Protein AF-A0AAJ2DPX0-F1 (afdb_monomer)

pLDDT: mean 80.94, std 9.2, range [61.94, 95.69]

Sequence (74 aa):
MLAIELGYPTWDACKADIDTREPACIDRYRLDAGAFNDFEKNWFASEPEALDWQRSHGGYIVRYAGQAVAILKR

Foldseek 3Di:
DVCVVVVHPDPVRVVVVVVPDDVLVCVQVCVVVVPQVQKDKDKAQAPVVVVVVCVPVPADWHDDPRIIMGIGGD

Mean predicted aligned error: 8.26 Å

Structure (mmCIF, N/CA/C/O backbone):
data_AF-A0AAJ2DPX0-F1
#
_entry.id   AF-A0AAJ2DPX0-F1
#
loop_
_atom_site.group_PDB
_atom_site.id
_atom_site.type_symbol
_atom_site.label_atom_id
_atom_site.label_alt_id
_atom_site.label_comp_id
_atom_site.label_asym_id
_atom_site.label_entity_id
_atom_site.label_seq_id
_atom_site.pdbx_PDB_ins_code
_atom_site.Cartn_x
_atom_site.Cartn_y
_atom_site.Cartn_z
_atom_site.occupancy
_atom_site.B_iso_or_equiv
_atom_site.auth_seq_id
_atom_site.auth_comp_id
_atom_site.auth_asym_id
_atom_site.auth_atom_id
_atom_site.pdbx_PDB_model_num
ATOM 1 N N . MET A 1 1 ? -7.458 3.993 22.712 1.00 61.94 1 MET A N 1
ATOM 2 C CA . MET A 1 1 ? -7.181 5.435 22.558 1.00 61.94 1 MET A CA 1
ATOM 3 C C . MET A 1 1 ? -7.629 5.915 21.182 1.00 61.94 1 MET A C 1
ATOM 5 O O . MET A 1 1 ? -8.606 6.641 21.136 1.00 61.94 1 MET A O 1
ATOM 9 N N . LEU A 1 2 ? -7.096 5.358 20.086 1.00 66.19 2 LEU A N 1
ATOM 10 C CA . LEU A 1 2 ? -7.475 5.737 18.714 1.00 66.19 2 LEU A CA 1
ATOM 11 C C . LEU A 1 2 ? -8.981 5.615 18.374 1.00 66.19 2 LEU A C 1
ATOM 13 O O . LEU A 1 2 ? -9.540 6.514 17.765 1.00 66.19 2 LEU A O 1
ATOM 17 N N . ALA A 1 3 ? -9.673 4.542 18.789 1.00 69.50 3 ALA A N 1
ATOM 18 C CA . ALA A 1 3 ? -11.117 4.412 18.522 1.00 69.50 3 ALA A CA 1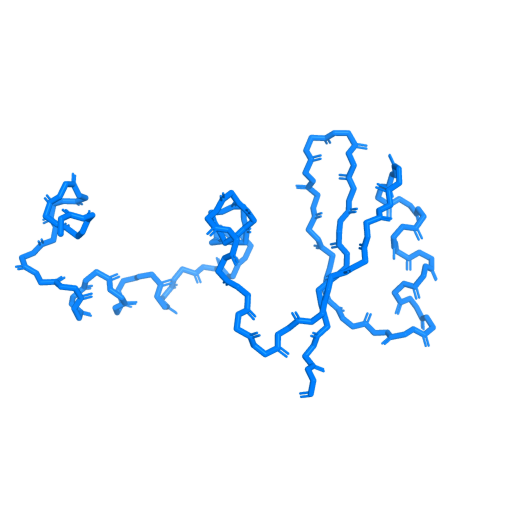
ATOM 19 C C . ALA A 1 3 ? -11.952 5.531 19.166 1.00 69.50 3 ALA A C 1
ATOM 21 O O . ALA A 1 3 ? -12.825 6.084 18.510 1.00 69.50 3 ALA A O 1
ATOM 22 N N . ILE A 1 4 ? -11.649 5.895 20.416 1.00 73.75 4 ILE A N 1
ATOM 23 C CA . ILE A 1 4 ? -12.370 6.959 21.131 1.00 73.75 4 ILE A CA 1
ATOM 24 C C . ILE A 1 4 ? -12.090 8.324 20.491 1.00 73.75 4 ILE A C 1
ATOM 26 O O . ILE A 1 4 ? -13.007 9.123 20.337 1.00 73.75 4 ILE A O 1
ATOM 30 N N . GLU A 1 5 ? -10.854 8.571 20.051 1.00 75.00 5 GLU A N 1
ATOM 31 C CA . GLU A 1 5 ? -10.475 9.790 19.317 1.00 75.00 5 GLU A CA 1
ATOM 32 C C . GLU A 1 5 ? -11.190 9.914 17.963 1.00 75.00 5 GLU A C 1
ATOM 34 O O . GLU A 1 5 ? -11.504 11.018 17.527 1.00 75.00 5 GLU A O 1
ATOM 39 N N . LEU A 1 6 ? -11.506 8.78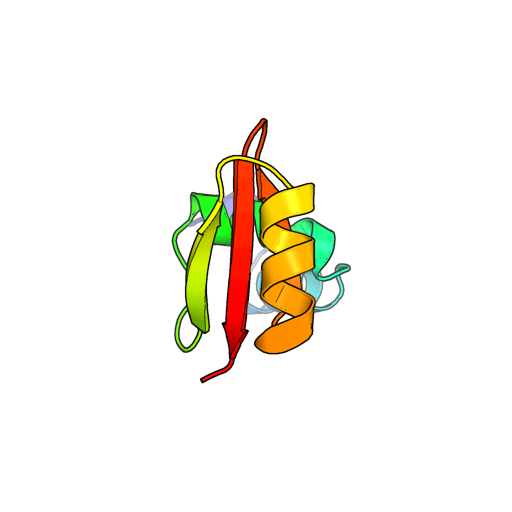4 17.325 1.00 72.75 6 LEU A N 1
ATOM 40 C CA . LEU A 1 6 ? -12.297 8.712 16.093 1.00 72.75 6 LEU A CA 1
ATOM 41 C C . LEU A 1 6 ? -13.819 8.734 16.341 1.00 72.75 6 LEU A C 1
ATOM 43 O O . LEU A 1 6 ? -14.592 8.576 15.400 1.00 72.75 6 LEU A O 1
ATOM 47 N N . GLY A 1 7 ? -14.264 8.925 17.589 1.00 85.56 7 GLY A N 1
ATOM 48 C CA . GLY A 1 7 ? -15.681 8.997 17.963 1.00 85.56 7 GLY A CA 1
ATOM 49 C C . GLY A 1 7 ? -16.362 7.641 18.177 1.00 85.56 7 GLY A C 1
ATOM 50 O O . GLY A 1 7 ? -17.578 7.594 18.360 1.00 85.56 7 GLY A O 1
ATOM 51 N N . TYR A 1 8 ? -15.606 6.541 18.185 1.00 86.38 8 TYR A N 1
ATOM 52 C CA . TYR A 1 8 ? -16.141 5.203 18.421 1.00 86.38 8 TYR A CA 1
ATOM 53 C C . TYR A 1 8 ? -16.122 4.823 19.907 1.00 86.38 8 TYR A C 1
ATOM 55 O O . TYR A 1 8 ? -15.123 5.040 20.597 1.00 86.38 8 TYR A O 1
ATOM 63 N N . PRO A 1 9 ? -17.187 4.168 20.408 1.00 84.56 9 PRO A N 1
ATOM 64 C CA . PRO A 1 9 ? -17.276 3.762 21.811 1.00 84.56 9 PRO A CA 1
ATOM 65 C C . PRO A 1 9 ? -16.328 2.605 22.154 1.00 84.56 9 PRO A C 1
ATOM 67 O O . PRO A 1 9 ? -15.916 2.462 23.302 1.00 84.56 9 PRO A O 1
ATOM 70 N N . THR A 1 10 ? -15.973 1.774 21.169 1.00 85.81 10 THR A N 1
ATOM 71 C CA . THR A 1 10 ? -15.067 0.632 21.331 1.00 85.81 10 THR A CA 1
ATOM 72 C C . THR A 1 10 ? -14.211 0.430 20.085 1.00 85.81 10 THR A C 1
ATOM 74 O O . THR A 1 10 ? -14.537 0.897 18.991 1.00 85.81 10 THR A O 1
ATOM 77 N N . TRP A 1 11 ? -13.107 -0.303 20.248 1.00 77.00 11 TRP A N 1
ATOM 78 C CA . TRP A 1 11 ? -12.277 -0.722 19.121 1.00 77.00 11 TRP A CA 1
ATOM 79 C C . TRP A 1 11 ? -13.029 -1.642 18.153 1.00 77.00 11 TRP A C 1
ATOM 81 O O . TRP A 1 11 ? -12.884 -1.471 16.950 1.00 77.00 11 TRP A O 1
ATOM 91 N N . ASP A 1 12 ? -13.880 -2.547 18.645 1.00 82.19 12 ASP A N 1
ATOM 92 C CA . ASP A 1 12 ? -14.644 -3.461 17.783 1.00 82.19 12 ASP A CA 1
ATOM 93 C C . ASP A 1 12 ? -15.635 -2.724 16.872 1.00 82.19 12 ASP A C 1
ATOM 95 O O . ASP A 1 12 ? -15.747 -3.056 15.695 1.00 82.19 12 ASP A O 1
ATOM 99 N N . ALA A 1 13 ? -16.302 -1.677 17.377 1.00 82.75 13 ALA A N 1
ATOM 100 C CA . ALA A 1 13 ? -17.192 -0.842 16.565 1.00 82.75 13 ALA A CA 1
ATOM 101 C C . ALA A 1 13 ? -16.418 -0.042 15.503 1.00 82.75 13 ALA A C 1
ATOM 103 O O . ALA A 1 13 ? -16.848 0.043 14.356 1.00 82.75 13 ALA A O 1
ATOM 104 N N . CYS A 1 14 ? -15.252 0.496 15.876 1.00 82.69 14 CYS A N 1
ATOM 105 C CA . CYS A 1 14 ? -14.350 1.185 14.951 1.00 82.69 14 CYS A CA 1
ATOM 106 C C . CYS A 1 14 ? -13.847 0.238 13.853 1.00 82.69 14 CYS A C 1
ATOM 108 O O . CYS A 1 14 ? -13.895 0.562 12.670 1.00 82.69 14 CYS A O 1
ATOM 110 N N . LYS A 1 15 ? -13.413 -0.966 14.239 1.00 80.06 15 LYS A N 1
ATOM 111 C CA . LYS A 1 15 ? -12.921 -1.993 13.322 1.00 80.06 15 LYS A CA 1
ATOM 112 C C . LYS A 1 15 ? -14.005 -2.442 12.344 1.00 80.06 15 LYS A C 1
ATOM 114 O O . LYS A 1 15 ? -13.718 -2.548 11.161 1.00 80.06 15 LYS A O 1
ATOM 119 N N . ALA A 1 16 ? -15.235 -2.644 12.815 1.00 80.06 16 ALA A N 1
ATOM 120 C CA . ALA A 1 16 ? -16.351 -3.002 11.950 1.00 80.06 16 ALA A CA 1
ATOM 121 C C . ALA A 1 16 ? -16.635 -1.925 10.887 1.00 80.06 16 ALA A C 1
ATOM 123 O O . ALA A 1 16 ? -16.831 -2.278 9.731 1.00 80.06 16 ALA A O 1
ATOM 124 N N . ASP A 1 17 ? -16.604 -0.629 11.235 1.00 82.00 17 ASP A N 1
ATOM 125 C CA . ASP A 1 17 ? -16.753 0.440 10.230 1.00 82.00 17 ASP A CA 1
ATOM 126 C C . ASP A 1 17 ? -15.569 0.467 9.257 1.00 82.00 17 ASP A C 1
ATOM 128 O O . ASP A 1 17 ? -15.771 0.524 8.046 1.00 82.00 17 ASP A O 1
ATOM 132 N N . ILE A 1 18 ? -14.335 0.355 9.761 1.00 78.06 18 ILE A N 1
ATOM 133 C CA . ILE A 1 18 ? -13.123 0.283 8.932 1.00 78.06 18 ILE A CA 1
ATOM 134 C C . ILE A 1 18 ? -13.215 -0.876 7.934 1.00 78.06 18 ILE A C 1
ATOM 136 O O . ILE A 1 18 ? -12.929 -0.678 6.758 1.00 78.06 18 ILE A O 1
ATOM 140 N N . ASP A 1 19 ? -13.661 -2.053 8.370 1.00 78.25 19 ASP A N 1
ATOM 141 C CA . ASP A 1 19 ? -13.787 -3.245 7.525 1.00 78.25 19 ASP A CA 1
ATOM 142 C C . ASP A 1 19 ? -14.868 -3.091 6.432 1.00 78.25 19 ASP A C 1
ATOM 144 O O . ASP A 1 19 ? -14.844 -3.825 5.445 1.00 78.25 19 ASP A O 1
ATOM 148 N N . THR A 1 20 ? -15.787 -2.121 6.556 1.00 79.56 20 THR A N 1
ATOM 149 C CA . THR A 1 20 ? -16.759 -1.780 5.496 1.00 79.56 20 THR A CA 1
ATOM 150 C C . THR A 1 20 ? -16.228 -0.773 4.475 1.00 79.56 20 THR A C 1
ATOM 152 O O . THR A 1 20 ? -16.847 -0.582 3.425 1.00 79.56 20 THR A O 1
ATOM 155 N N . ARG A 1 21 ? -15.101 -0.105 4.755 1.00 78.25 21 ARG A N 1
ATOM 156 C CA . ARG A 1 21 ? -14.506 0.866 3.830 1.00 78.25 21 ARG A CA 1
ATOM 157 C C . ARG A 1 21 ? -13.819 0.152 2.678 1.00 78.25 21 ARG A C 1
ATOM 159 O O . ARG A 1 21 ? -13.275 -0.941 2.830 1.00 78.25 21 ARG A O 1
ATOM 166 N N . GLU A 1 22 ? -13.788 0.816 1.524 1.00 73.44 22 GLU A N 1
ATOM 167 C CA . GLU A 1 22 ?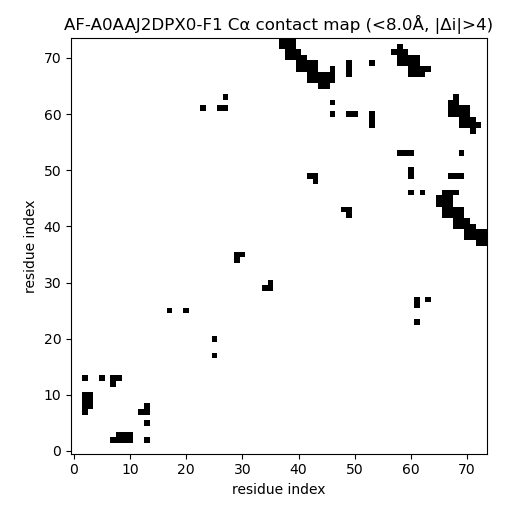 -12.979 0.340 0.408 1.00 73.44 22 GLU A CA 1
ATOM 168 C C . GLU A 1 22 ? -11.521 0.182 0.866 1.00 73.44 22 GLU A C 1
ATOM 170 O O . GLU A 1 22 ? -10.978 1.111 1.475 1.00 73.44 22 GLU A O 1
ATOM 175 N N . PRO A 1 23 ? -10.865 -0.956 0.570 1.00 67.56 23 PRO A N 1
ATOM 176 C CA . PRO A 1 23 ? -9.492 -1.214 1.002 1.00 67.56 23 PRO A CA 1
ATOM 177 C C . PRO A 1 23 ? -8.536 -0.055 0.691 1.00 67.56 23 PRO A C 1
ATOM 179 O O . PRO A 1 23 ? -7.784 0.366 1.569 1.00 67.56 23 PRO A O 1
ATOM 182 N N . ALA A 1 24 ? -8.691 0.562 -0.487 1.00 66.56 24 ALA A N 1
ATOM 183 C CA . ALA A 1 24 ? -7.909 1.713 -0.935 1.00 66.56 24 ALA A CA 1
ATOM 184 C C . ALA A 1 24 ? -7.952 2.920 0.027 1.00 66.56 24 ALA A C 1
ATOM 186 O O . ALA A 1 24 ? -6.977 3.664 0.129 1.00 66.56 24 ALA A O 1
ATOM 187 N N . CYS A 1 25 ? -9.051 3.122 0.765 1.00 69.94 25 CYS A N 1
ATOM 188 C CA . CYS A 1 25 ? -9.166 4.195 1.757 1.00 69.94 25 CYS A CA 1
ATOM 189 C C . CYS A 1 25 ? -8.319 3.933 3.010 1.00 69.94 25 CYS A C 1
ATOM 191 O O . CYS A 1 25 ? -7.881 4.871 3.675 1.00 69.94 25 CYS A O 1
ATOM 193 N N . ILE A 1 26 ? -8.101 2.662 3.339 1.00 72.31 26 ILE A N 1
ATOM 194 C CA . ILE A 1 26 ? -7.435 2.215 4.565 1.00 72.31 26 ILE A CA 1
ATOM 195 C C . ILE A 1 26 ? -5.941 1.988 4.310 1.00 72.31 26 ILE A C 1
ATOM 197 O O . ILE A 1 26 ? -5.129 2.084 5.227 1.00 72.31 26 ILE A O 1
ATOM 201 N N . ASP A 1 27 ? -5.558 1.725 3.063 1.00 70.06 27 ASP A N 1
ATOM 202 C CA . ASP A 1 27 ? -4.190 1.384 2.675 1.00 70.06 27 ASP A CA 1
ATOM 203 C C . ASP A 1 27 ? -3.176 2.489 2.982 1.00 70.06 27 ASP A C 1
ATOM 205 O O . ASP A 1 27 ? -2.074 2.206 3.456 1.00 70.06 27 ASP A O 1
ATOM 209 N N . ARG A 1 28 ? -3.566 3.761 2.821 1.00 66.31 28 ARG A N 1
ATOM 210 C CA . ARG A 1 28 ? -2.732 4.897 3.243 1.00 66.31 28 ARG A CA 1
ATOM 211 C C . ARG A 1 28 ? -2.499 4.900 4.755 1.00 66.31 28 ARG A C 1
ATOM 213 O O . ARG A 1 28 ? -1.376 5.093 5.202 1.00 66.31 28 ARG A O 1
ATOM 220 N N . TYR A 1 29 ? -3.543 4.623 5.533 1.00 66.25 29 TYR A N 1
ATOM 221 C CA . TYR A 1 29 ? -3.449 4.571 6.991 1.00 66.25 29 TYR A CA 1
ATOM 222 C C . TYR A 1 29 ? -2.613 3.373 7.465 1.00 66.25 29 TYR A C 1
ATOM 224 O O . TYR A 1 29 ? -1.808 3.495 8.386 1.00 66.25 29 TYR A O 1
ATOM 232 N N . ARG A 1 30 ? -2.751 2.215 6.803 1.00 69.94 30 ARG A N 1
ATOM 233 C CA . ARG A 1 30 ? -1.931 1.018 7.056 1.00 69.94 30 ARG A CA 1
ATOM 234 C C . ARG A 1 30 ? -0.451 1.289 6.794 1.00 69.94 30 ARG A C 1
ATOM 236 O O . ARG A 1 30 ? 0.376 0.856 7.596 1.00 69.94 30 ARG A O 1
ATOM 243 N N . LEU A 1 31 ? -0.128 2.030 5.726 1.00 71.56 31 LEU A N 1
ATOM 244 C CA . LEU A 1 31 ? 1.229 2.503 5.419 1.00 71.56 31 LEU A CA 1
ATOM 245 C C . LEU A 1 31 ? 1.815 3.370 6.510 1.00 71.56 31 LEU A C 1
ATOM 247 O O . LEU A 1 31 ? 2.870 3.009 7.035 1.00 71.56 31 LEU A O 1
ATOM 251 N N . ASP A 1 32 ? 1.112 4.429 6.888 1.00 70.62 32 ASP A N 1
ATOM 252 C CA . ASP A 1 32 ? 1.587 5.360 7.908 1.00 70.62 32 ASP A CA 1
ATOM 253 C C . ASP A 1 32 ? 1.753 4.670 9.274 1.00 70.62 32 ASP A C 1
ATOM 255 O O . ASP A 1 32 ? 2.717 4.926 9.994 1.00 70.62 32 ASP A O 1
ATOM 259 N N . ALA A 1 33 ? 0.862 3.732 9.612 1.00 69.12 33 ALA A N 1
ATOM 260 C CA . ALA A 1 33 ? 0.903 2.990 10.871 1.00 69.12 33 ALA A CA 1
ATOM 261 C C . ALA A 1 33 ? 1.863 1.784 10.872 1.00 69.12 33 ALA A C 1
ATOM 263 O O . ALA A 1 33 ? 2.043 1.147 11.909 1.00 69.12 33 ALA A O 1
ATOM 264 N N . GLY A 1 34 ? 2.448 1.406 9.729 1.00 66.75 34 GLY A N 1
ATOM 265 C CA . GLY A 1 34 ? 3.307 0.221 9.651 1.00 66.75 34 GLY A CA 1
ATOM 266 C C . GLY A 1 34 ? 2.589 -1.108 9.949 1.00 66.75 34 GLY A C 1
ATOM 267 O O . GLY A 1 34 ? 3.259 -2.117 10.171 1.00 66.75 34 GLY A O 1
ATOM 268 N N . ALA A 1 35 ? 1.254 -1.147 9.910 1.00 69.81 35 ALA A N 1
ATOM 269 C CA . ALA A 1 35 ? 0.434 -2.272 10.366 1.00 69.81 35 ALA A CA 1
ATOM 270 C C . ALA A 1 35 ? 0.123 -3.275 9.240 1.00 69.81 35 ALA A C 1
ATOM 272 O O . ALA A 1 35 ? -0.985 -3.317 8.706 1.00 69.81 35 ALA A O 1
ATOM 273 N N . PHE A 1 36 ? 1.121 -4.083 8.873 1.00 70.62 36 PHE A N 1
ATOM 274 C CA . PHE A 1 36 ? 1.041 -4.997 7.725 1.00 70.62 36 PHE A CA 1
ATOM 275 C C . PHE A 1 36 ? 0.963 -6.470 8.091 1.00 70.62 36 PHE A C 1
ATOM 277 O O . PHE A 1 36 ? 0.742 -7.264 7.193 1.00 70.62 36 PHE A O 1
ATOM 284 N N . ASN A 1 37 ? 1.102 -6.836 9.369 1.00 68.88 37 ASN A N 1
ATOM 285 C CA . ASN A 1 37 ? 1.036 -8.221 9.850 1.00 68.88 37 ASN A CA 1
ATOM 286 C C . ASN A 1 37 ? 1.792 -9.206 8.929 1.00 68.88 37 ASN A C 1
ATOM 288 O O . ASN A 1 37 ? 3.020 -9.201 8.907 1.00 68.88 37 ASN A O 1
ATOM 292 N N . ASP A 1 38 ? 1.044 -9.994 8.148 1.00 75.00 38 ASP A N 1
ATOM 293 C CA . ASP A 1 38 ? 1.508 -11.081 7.279 1.00 75.00 38 ASP A CA 1
ATOM 294 C C . ASP A 1 38 ? 1.856 -10.642 5.848 1.00 75.00 38 ASP A C 1
ATOM 296 O O . ASP A 1 38 ? 2.040 -11.484 4.970 1.00 75.00 38 ASP A O 1
ATOM 300 N N . PHE A 1 39 ? 1.911 -9.339 5.573 1.00 75.12 39 PHE A N 1
ATOM 301 C CA . PHE A 1 39 ? 2.172 -8.827 4.233 1.00 75.12 39 PHE A CA 1
ATOM 302 C C . PHE A 1 39 ? 3.618 -8.343 4.056 1.00 75.12 39 PHE A C 1
ATOM 304 O O . PHE A 1 39 ? 4.165 -7.623 4.894 1.00 75.12 39 PHE A O 1
ATOM 311 N N . GLU A 1 40 ? 4.226 -8.697 2.922 1.00 83.06 40 GLU A N 1
ATOM 312 C CA . GLU A 1 40 ? 5.533 -8.186 2.496 1.00 83.06 40 GLU A CA 1
ATOM 313 C C . GLU A 1 40 ? 5.381 -6.876 1.710 1.00 83.06 40 GLU A C 1
ATOM 315 O O . GLU A 1 40 ? 4.404 -6.702 0.978 1.00 83.06 40 GLU A O 1
ATOM 320 N N . LYS A 1 41 ? 6.346 -5.956 1.858 1.00 86.25 41 LYS A N 1
ATOM 321 C CA . LYS A 1 41 ? 6.365 -4.660 1.165 1.00 86.25 41 LYS A CA 1
ATOM 322 C C . LYS A 1 41 ? 7.563 -4.542 0.242 1.00 86.25 41 LYS A C 1
ATOM 324 O O . LYS A 1 41 ? 8.695 -4.679 0.700 1.00 86.25 41 LYS A O 1
ATOM 329 N N . ASN A 1 42 ? 7.310 -4.126 -0.991 1.00 88.38 42 ASN A N 1
ATOM 330 C CA . ASN A 1 42 ? 8.344 -3.726 -1.939 1.00 88.38 42 ASN A CA 1
ATOM 331 C C . ASN A 1 42 ? 8.111 -2.274 -2.368 1.00 88.38 42 ASN A C 1
ATOM 333 O O . ASN A 1 42 ? 7.023 -1.944 -2.833 1.00 88.38 42 ASN A O 1
ATOM 337 N N . TRP A 1 43 ? 9.103 -1.402 -2.169 1.00 9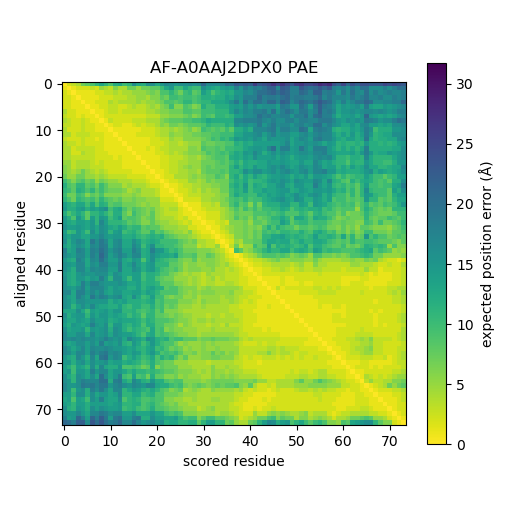0.94 43 TRP A N 1
ATOM 338 C CA . TRP A 1 43 ? 9.009 0.034 -2.462 1.00 90.94 43 TRP A CA 1
ATOM 339 C C . TRP A 1 43 ? 9.621 0.369 -3.822 1.00 90.94 43 TRP A C 1
ATOM 341 O O . TRP A 1 43 ? 10.706 -0.106 -4.149 1.00 90.94 43 TRP A O 1
ATOM 351 N N . PHE A 1 44 ? 8.952 1.245 -4.566 1.00 92.25 44 PHE A N 1
ATOM 352 C CA . PHE A 1 44 ? 9.328 1.682 -5.907 1.00 92.25 44 PHE A CA 1
ATOM 353 C C . PHE A 1 44 ? 9.370 3.205 -5.983 1.00 92.25 44 PHE A C 1
ATOM 355 O O . PHE A 1 44 ? 8.632 3.904 -5.277 1.00 92.25 44 PHE A O 1
ATOM 362 N N . ALA A 1 45 ? 10.226 3.730 -6.860 1.00 90.00 45 ALA A N 1
ATOM 363 C CA . ALA A 1 45 ? 10.377 5.169 -7.032 1.00 90.00 45 ALA A CA 1
ATOM 364 C C . ALA A 1 45 ? 9.164 5.796 -7.730 1.00 90.00 45 ALA A C 1
ATOM 366 O O . ALA A 1 45 ? 8.929 6.989 -7.564 1.00 90.00 45 ALA A O 1
ATOM 367 N N . SER A 1 46 ? 8.389 5.005 -8.478 1.00 90.25 46 SER A N 1
ATOM 368 C CA . SER A 1 46 ? 7.184 5.453 -9.170 1.00 90.25 46 SER A CA 1
ATOM 369 C C . SER A 1 46 ? 6.131 4.343 -9.294 1.00 90.25 46 SER A C 1
ATOM 371 O O . SER A 1 46 ? 6.429 3.154 -9.183 1.00 90.25 46 SER A O 1
ATOM 373 N N . GLU A 1 47 ? 4.878 4.734 -9.533 1.00 90.31 47 GLU A N 1
ATOM 374 C CA . GLU A 1 47 ? 3.767 3.800 -9.768 1.00 90.31 47 GLU A CA 1
ATOM 375 C C . GLU A 1 47 ? 3.952 2.918 -11.019 1.00 90.31 47 GLU A C 1
ATOM 377 O O . GLU A 1 47 ? 3.703 1.718 -10.909 1.00 90.31 47 GLU A O 1
ATOM 382 N N . PRO A 1 48 ? 4.436 3.423 -12.174 1.00 94.19 48 PRO A N 1
ATOM 383 C CA . PRO A 1 48 ? 4.703 2.575 -13.336 1.00 94.19 48 PRO A CA 1
ATOM 384 C C . PRO A 1 48 ? 5.679 1.427 -13.050 1.00 94.19 48 PRO A C 1
ATOM 386 O O . PRO A 1 48 ? 5.408 0.294 -13.437 1.00 94.19 48 PRO A O 1
ATOM 389 N N . GLU A 1 49 ? 6.768 1.691 -12.317 1.00 93.25 49 GLU A N 1
ATOM 390 C CA . GLU A 1 49 ? 7.728 0.651 -11.915 1.00 93.25 49 GLU A CA 1
ATOM 391 C C . GLU A 1 49 ? 7.074 -0.416 -11.030 1.00 93.25 49 GLU A C 1
ATOM 393 O O . GLU A 1 49 ? 7.295 -1.613 -11.223 1.00 93.25 49 GLU A O 1
ATOM 398 N N . ALA A 1 50 ? 6.233 0.010 -10.085 1.00 92.62 50 ALA A N 1
ATOM 399 C CA . ALA A 1 50 ? 5.507 -0.899 -9.207 1.00 92.62 50 ALA A CA 1
ATOM 400 C C . ALA A 1 50 ? 4.507 -1.770 -9.984 1.00 92.62 50 ALA A C 1
ATOM 402 O O . ALA A 1 50 ? 4.410 -2.968 -9.726 1.00 92.62 50 ALA A O 1
ATOM 403 N N . LEU A 1 51 ? 3.791 -1.191 -10.954 1.00 93.06 51 LEU A N 1
ATOM 404 C CA . LEU A 1 51 ? 2.849 -1.912 -11.815 1.00 93.06 51 LEU A CA 1
ATOM 405 C C . LEU A 1 51 ? 3.558 -2.933 -12.712 1.00 93.06 51 LEU A C 1
ATOM 407 O O . LEU A 1 51 ? 3.084 -4.061 -12.850 1.00 93.06 51 LEU A O 1
ATOM 411 N N . ASP A 1 52 ? 4.697 -2.570 -13.302 1.00 95.69 52 ASP A N 1
ATOM 412 C CA . ASP A 1 52 ? 5.492 -3.498 -14.110 1.00 95.69 52 ASP A CA 1
ATOM 413 C C . ASP A 1 52 ? 6.013 -4.668 -13.265 1.00 95.69 52 ASP A C 1
ATOM 415 O O . ASP A 1 52 ? 5.946 -5.821 -13.698 1.00 95.69 52 ASP A O 1
ATOM 419 N N . TRP A 1 53 ? 6.445 -4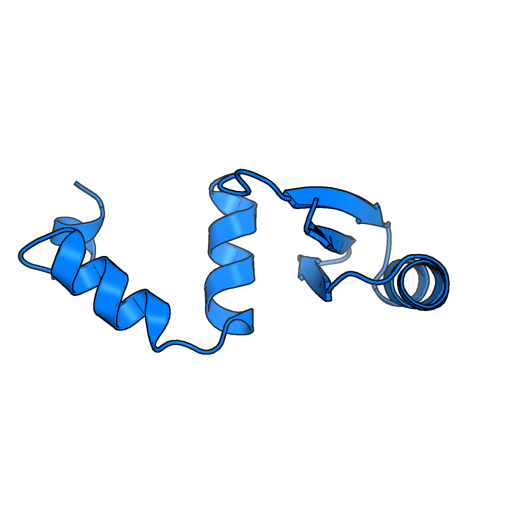.405 -12.029 1.00 94.56 53 TRP A N 1
ATOM 420 C CA . TRP A 1 53 ? 6.832 -5.455 -11.089 1.00 94.56 53 TRP A CA 1
ATOM 421 C C . TRP A 1 53 ? 5.646 -6.346 -10.678 1.00 94.56 53 TRP A C 1
ATOM 423 O O . TRP A 1 53 ? 5.770 -7.577 -10.680 1.00 94.56 53 TRP A O 1
ATOM 433 N N . GLN A 1 54 ? 4.487 -5.748 -10.379 1.00 94.06 54 GLN A N 1
ATOM 434 C CA . GLN A 1 54 ? 3.261 -6.441 -9.960 1.00 94.06 54 GLN A CA 1
ATOM 435 C C . GLN A 1 54 ? 2.794 -7.462 -11.002 1.00 94.06 54 GLN A C 1
ATOM 437 O O . GLN A 1 54 ? 2.312 -8.532 -10.637 1.00 94.06 54 GLN A O 1
ATOM 442 N N . ARG A 1 55 ? 2.965 -7.182 -12.300 1.00 92.56 55 ARG A N 1
ATOM 443 C CA . ARG A 1 55 ? 2.582 -8.115 -13.378 1.00 92.56 55 ARG A CA 1
ATOM 444 C C . ARG A 1 55 ? 3.248 -9.486 -13.256 1.00 92.56 55 ARG A C 1
ATOM 446 O O . ARG A 1 55 ? 2.643 -10.478 -13.648 1.00 92.56 55 ARG A O 1
ATOM 453 N N . SER A 1 56 ? 4.461 -9.538 -12.708 1.00 93.19 56 SER A N 1
ATOM 454 C CA . SER A 1 56 ? 5.239 -10.775 -12.571 1.00 93.19 56 SER A CA 1
ATOM 455 C C . SER A 1 56 ? 5.135 -11.418 -11.184 1.00 93.19 56 SER A C 1
ATOM 457 O O . SER A 1 56 ? 5.389 -12.612 -11.059 1.00 93.19 56 SER A O 1
ATOM 459 N N . HIS A 1 57 ? 4.767 -10.654 -10.150 1.00 91.56 57 HIS A N 1
ATOM 460 C CA . HIS A 1 57 ? 4.826 -11.101 -8.748 1.00 91.56 57 HIS A CA 1
ATOM 461 C C . HIS A 1 57 ? 3.469 -11.075 -8.025 1.00 91.56 57 HIS A C 1
ATOM 463 O O . HIS A 1 57 ? 3.332 -11.640 -6.942 1.00 91.56 57 HIS A O 1
ATOM 469 N N . GLY A 1 58 ? 2.454 -10.440 -8.612 1.00 88.44 58 GLY A N 1
ATOM 470 C CA . GLY A 1 58 ? 1.161 -10.205 -7.979 1.00 88.44 58 GLY A CA 1
ATOM 471 C C . GLY A 1 58 ? 1.211 -9.123 -6.894 1.00 88.44 58 GLY A C 1
ATOM 472 O O . GLY A 1 58 ? 2.070 -8.241 -6.898 1.00 88.44 58 GLY A O 1
ATOM 473 N N . GLY A 1 59 ? 0.254 -9.180 -5.966 1.00 87.31 59 GLY A N 1
ATOM 474 C CA . GLY A 1 59 ? 0.060 -8.165 -4.925 1.00 87.31 59 GLY A CA 1
ATOM 475 C C . GLY A 1 59 ? -0.856 -7.024 -5.364 1.00 87.31 59 GLY A C 1
ATOM 476 O O . GLY A 1 59 ? -1.398 -7.041 -6.469 1.00 87.31 59 GLY A O 1
ATOM 477 N N . TYR A 1 60 ? -1.051 -6.044 -4.484 1.00 87.44 60 TYR A N 1
ATOM 478 C CA . TYR A 1 60 ? -1.763 -4.802 -4.794 1.00 87.44 60 TYR A CA 1
ATOM 479 C C . TYR A 1 60 ? -0.839 -3.598 -4.601 1.00 87.44 60 TYR A C 1
ATOM 481 O O . TYR A 1 60 ? 0.041 -3.619 -3.737 1.00 87.44 60 TYR A O 1
ATOM 489 N N . ILE A 1 61 ? -1.014 -2.572 -5.437 1.00 88.62 61 ILE A N 1
ATOM 490 C CA . ILE A 1 61 ? -0.178 -1.369 -5.430 1.00 88.62 61 ILE A CA 1
ATOM 491 C C . ILE A 1 61 ? -0.891 -0.245 -4.697 1.00 88.62 61 ILE A C 1
ATOM 493 O O . ILE A 1 61 ? -2.060 0.037 -4.958 1.00 88.62 61 ILE A O 1
ATOM 497 N N 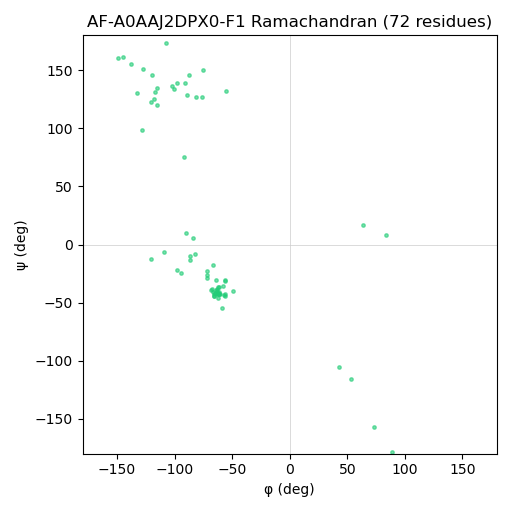. VAL A 1 62 ? -0.152 0.431 -3.823 1.00 86.56 62 VAL A N 1
ATOM 498 C CA . VAL A 1 62 ? -0.602 1.649 -3.152 1.00 86.56 62 VAL A CA 1
ATOM 499 C C . VAL A 1 62 ? 0.316 2.794 -3.545 1.00 86.56 62 VAL A C 1
ATOM 501 O O . VAL A 1 62 ? 1.536 2.723 -3.378 1.00 86.56 62 VAL A O 1
ATOM 504 N N . ARG A 1 63 ? -0.274 3.874 -4.059 1.00 86.75 63 ARG A N 1
ATOM 505 C CA . ARG A 1 63 ? 0.459 5.100 -4.372 1.00 86.75 63 ARG A CA 1
ATOM 506 C C . ARG A 1 63 ? 0.654 5.923 -3.105 1.00 86.75 63 ARG A C 1
ATOM 508 O O . ARG A 1 63 ? -0.313 6.264 -2.422 1.00 86.75 63 ARG A O 1
ATOM 515 N N . TYR A 1 64 ? 1.898 6.287 -2.822 1.00 81.00 64 TYR A N 1
ATOM 516 C CA . TYR A 1 64 ? 2.267 7.075 -1.654 1.00 81.00 64 TYR A CA 1
ATOM 517 C C . TYR A 1 64 ? 3.106 8.283 -2.077 1.00 81.00 64 TYR A C 1
ATOM 519 O O . TYR A 1 64 ? 4.309 8.194 -2.321 1.00 81.00 64 TYR A O 1
ATOM 527 N N . ALA A 1 65 ? 2.438 9.433 -2.191 1.00 83.25 65 ALA A N 1
ATOM 528 C CA . ALA A 1 65 ? 3.005 10.655 -2.757 1.00 83.25 65 ALA A CA 1
ATOM 529 C C . ALA A 1 65 ? 3.610 10.416 -4.158 1.00 83.25 65 ALA A C 1
ATOM 531 O O . ALA A 1 65 ? 2.863 10.115 -5.093 1.00 83.25 65 ALA A O 1
ATOM 532 N N . GLY A 1 66 ? 4.928 10.591 -4.299 1.00 83.88 66 GLY A N 1
ATOM 533 C CA . GLY A 1 66 ? 5.667 10.353 -5.543 1.00 83.88 66 GLY A CA 1
ATOM 534 C C . GLY A 1 66 ? 6.132 8.908 -5.732 1.00 83.88 66 GLY A C 1
ATOM 535 O O . GLY A 1 66 ? 6.584 8.572 -6.816 1.00 83.88 66 GLY A O 1
ATOM 536 N N . GLN A 1 67 ? 6.010 8.069 -4.705 1.00 86.44 67 GLN A N 1
ATOM 537 C CA . GLN A 1 67 ? 6.454 6.678 -4.701 1.00 86.44 67 GLN A CA 1
ATOM 538 C C . GLN A 1 67 ? 5.261 5.719 -4.757 1.00 86.44 67 GLN A C 1
ATOM 540 O O . GLN A 1 67 ? 4.097 6.119 -4.637 1.00 86.44 67 GLN A O 1
ATOM 545 N N . ALA A 1 68 ? 5.555 4.432 -4.904 1.00 89.12 68 ALA A N 1
ATOM 546 C CA . ALA A 1 68 ? 4.564 3.369 -4.820 1.00 89.12 68 ALA A CA 1
ATOM 547 C C . ALA A 1 68 ? 5.103 2.174 -4.031 1.00 89.12 68 ALA A C 1
ATOM 549 O O . ALA A 1 68 ? 6.312 1.962 -3.942 1.00 89.12 68 ALA A O 1
ATOM 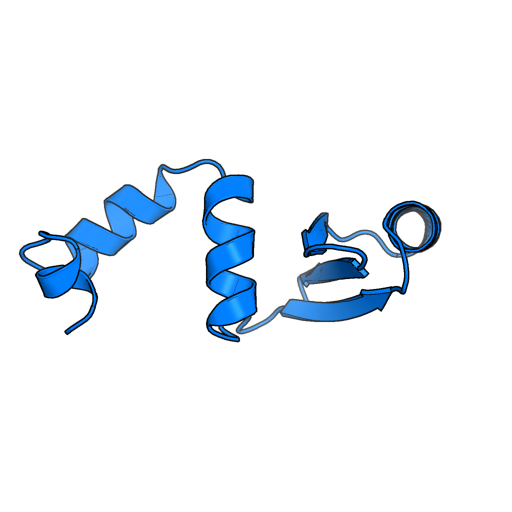550 N N . VAL A 1 69 ? 4.200 1.389 -3.451 1.00 87.88 69 VAL A N 1
ATOM 551 C CA . VAL A 1 69 ? 4.536 0.180 -2.696 1.00 87.88 69 VAL A CA 1
ATOM 552 C C . VAL A 1 69 ? 3.644 -0.972 -3.131 1.00 87.88 69 VAL A C 1
ATOM 554 O O . VAL A 1 69 ? 2.423 -0.830 -3.199 1.00 87.88 69 VAL A O 1
ATOM 557 N N . ALA A 1 70 ? 4.265 -2.109 -3.433 1.00 89.69 70 ALA A N 1
ATOM 558 C CA . ALA A 1 70 ? 3.573 -3.367 -3.651 1.00 89.69 70 ALA A CA 1
ATOM 559 C C . ALA A 1 70 ? 3.441 -4.110 -2.326 1.00 89.69 70 ALA A C 1
ATOM 561 O O . ALA A 1 70 ? 4.429 -4.296 -1.611 1.00 89.69 70 ALA A O 1
ATOM 562 N N . ILE A 1 71 ? 2.220 -4.532 -2.014 1.00 86.88 71 ILE A N 1
ATOM 563 C CA . ILE A 1 71 ? 1.893 -5.253 -0.790 1.00 86.88 71 ILE A CA 1
ATOM 564 C C . ILE A 1 71 ? 1.429 -6.657 -1.177 1.00 86.88 71 ILE A C 1
ATOM 566 O O . ILE A 1 71 ? 0.458 -6.827 -1.922 1.00 86.88 71 ILE A O 1
ATOM 570 N N .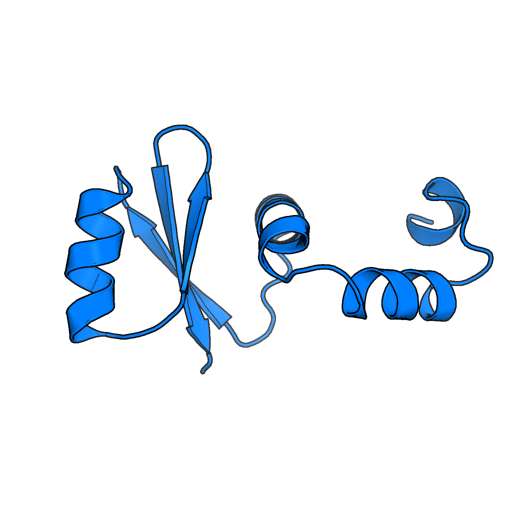 LEU A 1 72 ? 2.142 -7.670 -0.685 1.00 84.56 72 LEU A N 1
ATOM 571 C CA . LEU A 1 72 ? 1.923 -9.074 -1.033 1.00 84.56 72 LEU A CA 1
ATOM 572 C C . LEU A 1 72 ? 1.458 -9.858 0.178 1.00 84.56 72 LEU A C 1
ATOM 574 O O . LEU A 1 72 ? 2.026 -9.715 1.256 1.00 84.56 72 LEU A O 1
ATOM 578 N N . LYS A 1 73 ? 0.437 -10.695 -0.006 1.00 79.00 73 LYS A N 1
ATOM 579 C CA . LYS A 1 73 ? -0.008 -11.633 1.023 1.00 79.00 73 LYS A CA 1
ATOM 580 C C . LYS A 1 73 ? 0.981 -12.799 1.073 1.00 79.00 73 LYS A C 1
ATOM 582 O O . LYS A 1 73 ? 1.246 -13.377 0.020 1.00 79.00 73 LYS A O 1
ATOM 587 N N . ARG A 1 74 ? 1.522 -13.109 2.253 1.00 64.56 74 ARG A N 1
ATOM 588 C CA . ARG A 1 74 ? 2.287 -14.346 2.463 1.00 64.56 74 ARG A CA 1
ATOM 589 C C . ARG A 1 74 ? 1.409 -15.590 2.383 1.00 64.56 74 ARG A C 1
ATOM 591 O O . ARG A 1 74 ? 0.198 -15.491 2.694 1.00 64.56 74 ARG A O 1
#

Nearest PDB structures (foldseek):
  4gbe-assembly1_F  TM=4.065E-01  e=4.303E+00  Escherichia coli K-12

Radius of gyration: 14.35 Å; Cα contacts (8 Å, |Δi|>4): 88; chains: 1; bounding box: 28×25×37 Å

Solvent-accessible surface area (backbone atoms only — not comparable to full-atom values): 4392 Å² total; per-residue (Å²): 111,69,30,54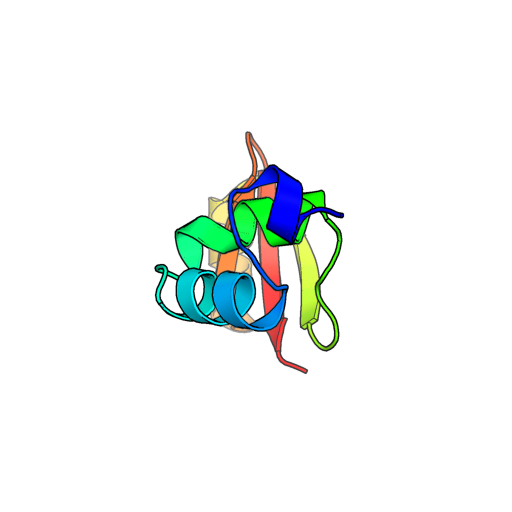,77,72,73,27,97,38,60,68,63,38,48,54,55,56,71,72,47,62,66,77,75,48,48,61,55,34,60,78,66,67,65,49,89,67,44,51,80,47,82,32,78,29,54,69,61,37,52,62,50,29,75,79,72,51,59,50,80,46,80,52,92,74,26,15,35,35,42,30,82,112

Secondary structure (DSSP, 8-state):
-HHHHTT-SSHHHHHHHHHHS-HHHHHHHHHHHT--TTEEEEEESSHHHHHHHHHHH--EEEEETTEEEEEEE-